Protein AF-A0A927GFY8-F1 (afdb_monomer_lite)

InterPro domains:
  IPR000866 Alkyl hydroperoxide reductase subunit C/ Thiol specific antioxidant [PF00578] (44-92)
  IPR013766 Thioredoxin domain [PS51352] (42-94)
  IPR036249 Thioredoxin-like superfamily [SSF52833] (40-93)
  IPR050553 Thioredoxin family ResA/DsbE subfamily [PTHR42852] (37-94)

Secondary structure (DSSP, 8-state):
------SS-HHHHHHHHHHHH-GGGTTTHHHHHHHHHHHHTTSTTSPPPP-EEE-TTS-EEEGGGGTTS--------TT-HHHHHHHHHHGGG-

Structure (mmCIF, N/CA/C/O backbone):
data_AF-A0A927GFY8-F1
#
_entry.id   AF-A0A927GFY8-F1
#
loop_
_atom_site.group_PDB
_atom_site.id
_atom_site.type_symbol
_atom_site.label_atom_id
_atom_site.label_alt_id
_atom_site.label_comp_id
_atom_site.label_asym_id
_atom_site.label_entity_id
_atom_site.label_seq_id
_atom_site.pdbx_PDB_ins_code
_atom_site.Cartn_x
_atom_site.Cartn_y
_atom_site.Cartn_z
_atom_site.occupancy
_atom_site.B_iso_or_equiv
_atom_site.auth_seq_id
_atom_site.auth_comp_id
_atom_site.auth_asym_id
_atom_site.auth_atom_id
_atom_site.pdbx_PDB_model_num
ATOM 1 N N . MET A 1 1 ? -12.087 -18.270 -19.504 1.00 31.11 1 MET A N 1
ATOM 2 C CA . MET A 1 1 ? -10.705 -18.306 -20.028 1.00 31.11 1 MET A CA 1
ATOM 3 C C . MET A 1 1 ? -9.924 -17.231 -19.300 1.00 31.11 1 MET A C 1
ATOM 5 O O . MET A 1 1 ? -10.247 -16.061 -19.443 1.00 31.11 1 MET A O 1
ATOM 9 N N . ALA A 1 2 ? -9.026 -17.640 -18.406 1.00 33.12 2 ALA A N 1
ATOM 10 C CA . ALA A 1 2 ? -8.294 -16.739 -17.528 1.00 33.12 2 ALA A CA 1
ATOM 11 C C . ALA A 1 2 ? -7.266 -15.942 -18.343 1.00 33.12 2 ALA A C 1
ATOM 13 O O . ALA A 1 2 ? -6.340 -16.521 -18.907 1.00 33.12 2 ALA A O 1
ATOM 14 N N . LEU A 1 3 ? -7.441 -14.622 -18.412 1.00 37.03 3 LEU A N 1
ATOM 15 C CA . LEU A 1 3 ? -6.392 -13.699 -18.832 1.00 37.03 3 LEU A CA 1
ATOM 16 C C . LEU A 1 3 ? -5.285 -13.777 -17.780 1.00 37.03 3 LEU A C 1
ATOM 18 O O . LEU A 1 3 ? -5.367 -13.137 -16.735 1.00 37.03 3 LEU A O 1
ATOM 22 N N . SER A 1 4 ? -4.267 -14.601 -18.025 1.00 42.94 4 SER A N 1
ATOM 23 C CA . SER A 1 4 ? -3.043 -14.564 -17.235 1.00 42.94 4 SER A CA 1
ATOM 24 C C . SER A 1 4 ? -2.314 -13.261 -17.559 1.00 42.94 4 SER A C 1
ATOM 26 O O . SER A 1 4 ? -1.486 -13.200 -18.469 1.00 42.94 4 SER A O 1
ATOM 28 N N . MET A 1 5 ? -2.658 -12.195 -16.843 1.00 44.47 5 MET A N 1
ATOM 29 C CA . MET A 1 5 ? -1.877 -10.966 -16.822 1.00 44.47 5 MET A CA 1
ATOM 30 C C . MET A 1 5 ? -0.625 -11.254 -15.995 1.00 44.47 5 MET A C 1
ATOM 32 O O . MET A 1 5 ? -0.629 -11.162 -14.775 1.00 44.47 5 MET A O 1
ATOM 36 N N . GLN A 1 6 ? 0.433 -11.715 -16.660 1.00 56.34 6 GLN A N 1
ATOM 37 C CA . GLN A 1 6 ? 1.693 -12.132 -16.025 1.00 56.34 6 GLN A CA 1
ATOM 38 C C . GLN A 1 6 ? 2.574 -10.937 -15.601 1.00 56.34 6 GLN A C 1
ATOM 40 O O . GLN A 1 6 ? 3.728 -11.116 -15.206 1.00 56.34 6 GLN A O 1
ATOM 45 N N . GLY A 1 7 ? 2.030 -9.720 -15.653 1.00 60.22 7 GLY A N 1
ATOM 46 C CA . GLY A 1 7 ? 2.707 -8.477 -15.317 1.00 60.22 7 GLY A CA 1
ATOM 47 C C . GLY A 1 7 ? 1.770 -7.465 -14.659 1.00 60.22 7 GLY A C 1
ATOM 48 O O . GLY A 1 7 ? 0.585 -7.727 -14.462 1.00 60.22 7 GLY A O 1
ATOM 49 N N . LEU A 1 8 ? 2.335 -6.329 -14.245 1.00 72.44 8 LEU A N 1
ATOM 50 C CA . LEU A 1 8 ? 1.672 -5.350 -13.374 1.00 72.44 8 LEU A CA 1
ATOM 51 C C . LEU A 1 8 ? 0.451 -4.718 -14.036 1.00 72.44 8 LEU A C 1
ATOM 53 O O . LEU A 1 8 ? -0.636 -4.707 -13.469 1.00 72.44 8 LEU A O 1
ATOM 57 N N . THR A 1 9 ? 0.656 -4.205 -15.246 1.00 76.00 9 THR A N 1
ATOM 58 C CA . THR A 1 9 ? -0.375 -3.736 -16.171 1.00 76.00 9 THR A CA 1
ATOM 59 C C . THR A 1 9 ? 0.204 -3.805 -17.590 1.00 76.00 9 THR A C 1
ATOM 61 O O . THR A 1 9 ? 1.427 -3.692 -17.744 1.00 76.00 9 THR A O 1
ATOM 64 N N . PRO A 1 10 ? -0.629 -3.885 -18.647 1.00 76.00 10 PRO A N 1
ATOM 65 C CA . PRO A 1 10 ? -0.142 -3.863 -20.029 1.00 76.00 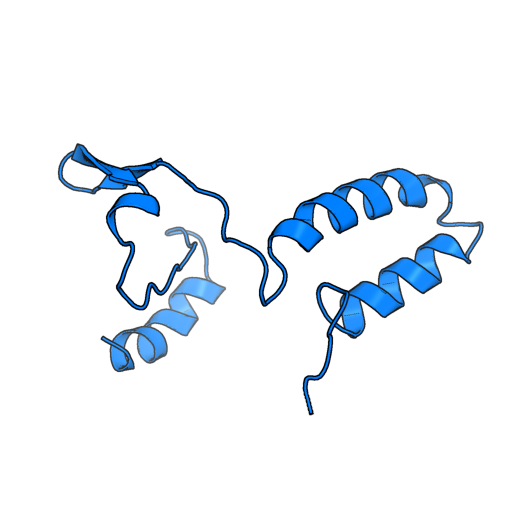10 PRO A CA 1
ATOM 66 C C . PRO A 1 10 ? 0.746 -2.649 -20.344 1.00 76.00 10 PRO A C 1
ATOM 68 O O . PRO A 1 10 ? 1.722 -2.761 -21.088 1.00 76.00 10 PRO A O 1
ATOM 71 N N . GLY A 1 11 ? 0.442 -1.491 -19.744 1.00 78.25 11 GLY A N 1
ATOM 72 C CA . GLY A 1 11 ? 1.234 -0.270 -19.895 1.00 78.25 11 GLY A CA 1
ATOM 73 C C . GLY A 1 11 ? 2.606 -0.375 -19.228 1.00 78.25 11 GLY A C 1
ATOM 74 O O . GLY A 1 11 ? 3.623 -0.116 -19.868 1.00 78.25 11 GLY A O 1
ATOM 75 N N . THR A 1 12 ? 2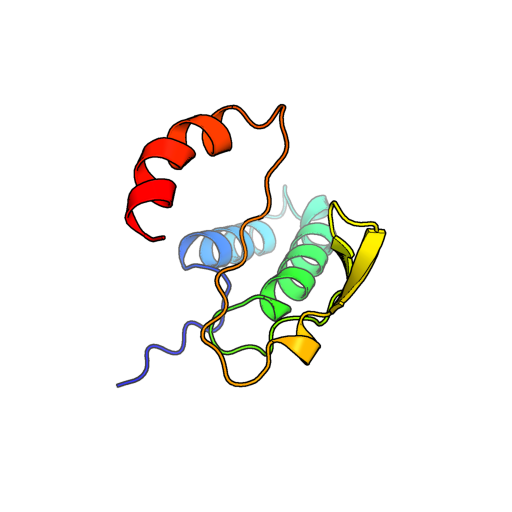.658 -0.811 -17.966 1.00 78.62 12 THR A N 1
ATOM 76 C CA . THR A 1 12 ? 3.920 -0.968 -17.220 1.00 78.62 12 THR A CA 1
ATOM 77 C C . THR A 1 12 ? 4.834 -2.013 -17.860 1.00 78.62 12 THR A C 1
ATOM 79 O O . THR A 1 12 ? 6.049 -1.818 -17.931 1.00 78.62 12 THR A O 1
ATOM 82 N N . ASP A 1 13 ? 4.257 -3.101 -18.368 1.00 80.88 13 ASP A N 1
ATOM 83 C CA . ASP A 1 13 ? 5.008 -4.161 -19.038 1.00 80.88 13 ASP A CA 1
ATOM 84 C C . ASP A 1 13 ? 5.627 -3.664 -20.348 1.00 80.88 13 ASP A C 1
ATOM 86 O O . ASP A 1 13 ? 6.804 -3.917 -20.610 1.00 80.88 13 ASP A O 1
ATOM 90 N N . SER A 1 14 ? 4.864 -2.895 -21.131 1.00 79.94 14 SER A N 1
ATOM 91 C CA . SER A 1 14 ? 5.338 -2.285 -22.379 1.00 79.94 14 SER A CA 1
ATOM 92 C C . SER A 1 14 ? 6.484 -1.303 -22.123 1.00 79.94 14 SER A C 1
ATOM 94 O O . SER A 1 14 ? 7.513 -1.372 -22.792 1.00 79.94 14 SER A O 1
ATOM 96 N N . VAL A 1 15 ? 6.357 -0.455 -21.097 1.00 80.44 15 VAL A N 1
ATOM 97 C CA . VAL A 1 15 ? 7.405 0.499 -20.693 1.00 80.44 15 VAL A CA 1
ATOM 98 C C . VAL A 1 15 ? 8.691 -0.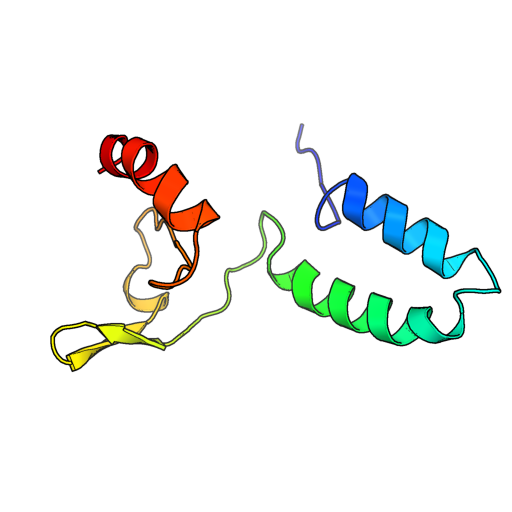224 -20.277 1.00 80.44 15 VAL A C 1
ATOM 100 O O . VAL A 1 15 ? 9.772 0.145 -20.733 1.00 80.44 15 VAL A O 1
ATOM 103 N N . ARG A 1 16 ? 8.599 -1.300 -19.480 1.00 78.88 16 ARG A N 1
ATOM 104 C CA . ARG A 1 16 ? 9.769 -2.119 -19.109 1.00 78.88 16 ARG A CA 1
ATOM 105 C C . ARG A 1 16 ? 10.456 -2.722 -20.336 1.00 78.88 16 ARG A C 1
ATOM 107 O O . ARG A 1 16 ? 11.682 -2.741 -20.405 1.00 78.88 16 ARG A O 1
ATOM 114 N N . ILE A 1 17 ? 9.678 -3.237 -21.289 1.00 78.94 17 ILE A N 1
ATOM 115 C CA . ILE A 1 17 ? 10.213 -3.843 -22.515 1.00 78.94 17 ILE A CA 1
ATOM 116 C C . ILE A 1 17 ? 10.957 -2.801 -23.358 1.00 78.94 17 ILE A C 1
ATOM 118 O O . ILE A 1 17 ? 12.038 -3.111 -23.854 1.00 78.94 17 ILE A O 1
ATOM 122 N N . THR A 1 18 ? 10.419 -1.588 -23.503 1.00 79.56 18 THR A N 1
ATOM 123 C CA . THR A 1 18 ? 11.075 -0.499 -24.245 1.00 79.56 18 THR A CA 1
ATOM 124 C C . THR A 1 18 ? 12.377 -0.065 -23.574 1.00 79.56 18 THR A C 1
ATOM 126 O O . THR A 1 18 ? 13.413 -0.018 -24.232 1.00 79.56 18 THR A O 1
ATOM 129 N N . LEU A 1 19 ? 12.362 0.143 -22.253 1.00 77.19 19 LEU A N 1
ATOM 130 C CA . LEU A 1 19 ? 13.541 0.586 -21.494 1.00 77.19 19 LEU A CA 1
ATOM 131 C C . LEU A 1 19 ? 14.693 -0.428 -21.529 1.00 77.19 19 LEU A C 1
ATOM 133 O O . LEU A 1 19 ? 15.853 -0.040 -21.490 1.00 77.19 19 LEU A O 1
ATOM 137 N N . ASN A 1 20 ? 14.389 -1.723 -21.648 1.00 72.94 20 ASN A N 1
ATOM 138 C CA . ASN A 1 20 ? 15.408 -2.764 -21.794 1.00 72.94 20 ASN A CA 1
ATOM 139 C C . ASN A 1 20 ? 15.987 -2.868 -23.218 1.00 72.94 20 ASN A C 1
ATOM 141 O O . ASN A 1 20 ? 17.006 -3.531 -23.403 1.00 72.94 20 ASN A O 1
ATOM 145 N N . LYS A 1 21 ? 15.332 -2.282 -24.229 1.00 76.75 21 LYS A N 1
ATOM 146 C CA . LYS A 1 21 ? 15.753 -2.343 -25.639 1.00 76.75 21 LYS A CA 1
ATOM 147 C C . LYS A 1 21 ? 16.529 -1.108 -26.088 1.00 76.75 21 LYS A C 1
ATOM 149 O O . LYS A 1 21 ? 17.333 -1.218 -27.011 1.00 76.75 21 LYS A O 1
ATOM 154 N N . GLU A 1 22 ? 16.288 0.046 -25.474 1.00 78.38 22 GLU A N 1
ATOM 155 C CA . GLU A 1 22 ? 16.957 1.292 -25.842 1.00 78.38 22 GLU A CA 1
ATOM 156 C C . GLU A 1 22 ? 18.289 1.466 -25.089 1.00 78.38 22 GLU A C 1
ATOM 158 O O . GLU A 1 22 ? 18.301 1.514 -23.857 1.00 78.38 22 GLU A O 1
ATOM 163 N N . PRO A 1 23 ? 19.426 1.590 -25.802 1.00 70.06 23 PRO A N 1
ATOM 164 C CA . PRO A 1 23 ? 20.749 1.667 -25.179 1.00 70.06 23 PRO A CA 1
ATOM 165 C C . PRO A 1 23 ? 20.960 2.939 -24.341 1.00 70.06 23 PRO A C 1
ATOM 167 O O . PRO A 1 23 ? 21.737 2.907 -23.389 1.00 70.06 23 PRO A O 1
ATOM 170 N N . ASP A 1 24 ? 20.242 4.025 -24.644 1.00 72.25 24 ASP A N 1
ATOM 171 C CA . ASP A 1 24 ? 20.330 5.310 -23.930 1.00 72.25 24 ASP A CA 1
ATOM 172 C C . ASP A 1 24 ? 19.767 5.231 -22.494 1.00 72.25 24 ASP A C 1
ATOM 174 O O . ASP A 1 24 ? 20.246 5.885 -21.570 1.00 72.25 24 ASP A O 1
ATOM 178 N N . TYR A 1 25 ? 18.814 4.322 -22.256 1.00 70.06 25 TYR A N 1
ATOM 179 C CA . TYR A 1 25 ? 18.222 4.082 -20.935 1.00 70.06 25 TYR A CA 1
ATOM 180 C C . TYR A 1 25 ? 18.837 2.884 -20.195 1.00 70.06 25 TYR A C 1
ATOM 182 O O . TYR A 1 25 ? 18.384 2.524 -19.102 1.00 70.06 25 TYR A O 1
ATOM 190 N N . GLY A 1 26 ? 19.918 2.305 -20.734 1.00 75.00 26 GLY A N 1
ATOM 191 C CA . GLY A 1 26 ? 20.607 1.144 -20.163 1.00 75.00 26 GLY A CA 1
ATOM 192 C C . GLY A 1 26 ? 21.115 1.358 -18.731 1.00 75.00 26 GLY A C 1
ATOM 193 O O . GLY A 1 26 ? 21.146 0.411 -17.946 1.00 75.00 26 GLY A O 1
ATOM 194 N N . LEU A 1 27 ? 21.424 2.605 -18.347 1.00 82.31 27 LEU A N 1
ATOM 195 C CA . LEU A 1 27 ? 21.803 2.968 -16.973 1.00 82.31 27 LEU A CA 1
ATOM 196 C C . LEU A 1 27 ? 20.681 2.690 -15.957 1.00 82.31 27 LEU A C 1
ATOM 198 O O . LEU A 1 27 ? 20.947 2.314 -14.815 1.00 82.31 27 LEU A O 1
ATOM 202 N N . TYR A 1 28 ? 19.420 2.867 -16.358 1.00 82.06 28 TYR A N 1
ATOM 203 C CA . TYR A 1 28 ? 18.264 2.719 -15.473 1.00 82.06 28 TYR A CA 1
ATOM 204 C C . TYR A 1 28 ? 17.676 1.308 -15.486 1.00 82.06 28 TYR A C 1
ATOM 206 O O . TYR A 1 28 ? 16.965 0.947 -14.543 1.00 82.06 28 TYR A O 1
ATOM 214 N N . ALA A 1 29 ? 17.986 0.503 -16.507 1.00 81.88 29 ALA A N 1
ATOM 215 C CA . ALA A 1 29 ? 17.492 -0.862 -16.674 1.00 81.88 29 ALA A CA 1
ATOM 216 C C . ALA A 1 29 ? 17.583 -1.735 -15.401 1.00 81.88 29 ALA A C 1
ATOM 218 O O . ALA A 1 29 ? 16.557 -2.305 -15.016 1.00 81.88 29 ALA A O 1
ATOM 219 N N . PRO A 1 30 ? 18.720 -1.816 -14.670 1.00 84.88 30 PRO A N 1
ATOM 220 C CA . PRO A 1 30 ? 18.786 -2.635 -13.455 1.00 84.88 30 PRO A CA 1
ATOM 221 C C . PRO A 1 30 ? 17.850 -2.129 -12.348 1.00 84.88 30 PRO A C 1
ATOM 223 O O . PRO A 1 30 ? 17.165 -2.923 -11.703 1.00 84.88 30 PRO A O 1
ATOM 226 N N . THR A 1 31 ? 17.757 -0.810 -12.161 1.00 87.19 31 THR A N 1
ATOM 227 C CA . THR A 1 31 ? 16.879 -0.189 -11.157 1.00 87.19 31 THR A CA 1
ATOM 228 C C . THR A 1 31 ? 15.403 -0.405 -11.491 1.00 87.19 31 THR A C 1
ATOM 230 O O . THR A 1 31 ? 14.597 -0.711 -10.610 1.00 87.19 31 THR A O 1
ATOM 233 N N . ILE A 1 32 ? 15.036 -0.270 -12.767 1.00 85.75 32 ILE A N 1
ATOM 234 C CA . ILE A 1 32 ? 13.673 -0.513 -13.252 1.00 85.75 32 ILE A CA 1
ATOM 235 C C . ILE A 1 32 ? 13.308 -1.981 -13.057 1.00 85.75 32 ILE A C 1
ATOM 237 O O . ILE A 1 32 ? 12.248 -2.275 -12.509 1.00 85.75 32 ILE A O 1
ATOM 241 N N . GLN A 1 33 ? 14.195 -2.899 -13.443 1.00 83.62 33 GLN A N 1
ATOM 242 C CA . GLN A 1 33 ? 13.962 -4.330 -13.291 1.00 83.62 33 GLN A CA 1
ATOM 243 C C . GLN A 1 33 ? 13.809 -4.716 -11.815 1.00 83.62 33 GLN A C 1
ATOM 245 O O . GLN A 1 33 ? 12.898 -5.467 -11.474 1.00 83.62 33 GLN A O 1
ATOM 250 N N . GLN A 1 34 ? 14.630 -4.155 -10.924 1.00 88.00 34 GLN A N 1
ATOM 251 C CA . GLN A 1 34 ? 14.514 -4.382 -9.484 1.00 88.00 34 GLN A CA 1
ATOM 252 C C . GLN A 1 34 ? 13.152 -3.925 -8.940 1.00 88.00 34 GLN A C 1
ATOM 254 O O . GLN A 1 34 ? 12.486 -4.675 -8.221 1.00 88.00 34 GLN A O 1
ATOM 259 N N . LYS A 1 35 ? 12.715 -2.707 -9.288 1.00 88.00 35 LYS A N 1
ATOM 260 C CA . LYS A 1 35 ? 11.410 -2.179 -8.859 1.00 88.00 35 LYS A CA 1
ATOM 261 C C . LYS A 1 35 ? 10.253 -2.986 -9.441 1.00 88.00 35 LYS A C 1
ATOM 263 O O . LYS A 1 35 ? 9.313 -3.294 -8.713 1.00 88.00 35 LYS A O 1
ATOM 268 N N . TYR A 1 36 ? 10.347 -3.370 -10.712 1.00 85.69 36 TYR A N 1
ATOM 269 C CA . TYR A 1 36 ? 9.342 -4.183 -11.384 1.00 85.69 36 TYR A CA 1
ATOM 270 C C . TYR A 1 36 ? 9.153 -5.530 -10.687 1.00 85.69 36 TYR A C 1
ATOM 272 O O . TYR A 1 36 ? 8.033 -5.869 -10.320 1.00 85.69 36 TYR A O 1
ATOM 280 N N . THR A 1 37 ? 10.242 -6.258 -10.422 1.00 85.69 37 THR A N 1
ATOM 281 C CA . THR A 1 37 ? 10.184 -7.539 -9.703 1.00 85.69 37 THR A CA 1
ATOM 282 C C . THR A 1 37 ? 9.573 -7.367 -8.313 1.00 85.69 37 THR A C 1
ATOM 284 O O . THR A 1 37 ? 8.756 -8.180 -7.890 1.00 85.69 37 THR A O 1
ATOM 287 N N . LYS A 1 38 ? 9.913 -6.280 -7.606 1.00 87.94 38 LYS A N 1
ATOM 288 C CA . LYS A 1 38 ? 9.330 -5.988 -6.290 1.00 87.94 38 LYS A CA 1
ATOM 289 C C . LYS A 1 38 ? 7.818 -5.771 -6.369 1.00 87.94 38 LYS A C 1
ATOM 291 O O . LYS A 1 38 ? 7.085 -6.275 -5.525 1.00 87.94 38 LYS A O 1
ATOM 296 N N . TRP A 1 39 ? 7.349 -5.012 -7.354 1.00 88.50 39 TRP A N 1
ATOM 297 C CA . TRP A 1 39 ? 5.925 -4.734 -7.519 1.00 88.50 39 TRP A CA 1
ATOM 298 C C . TRP A 1 39 ? 5.157 -5.933 -8.067 1.00 88.50 39 TRP A C 1
ATOM 300 O O . TRP A 1 39 ? 3.986 -6.078 -7.741 1.00 88.50 39 TRP A O 1
ATOM 310 N N . GLN A 1 40 ? 5.790 -6.823 -8.835 1.00 86.75 40 GLN A N 1
ATOM 311 C CA . GLN A 1 40 ? 5.150 -8.035 -9.352 1.00 86.75 40 GLN A CA 1
ATOM 312 C C . GLN A 1 40 ? 4.559 -8.910 -8.231 1.00 86.75 40 GLN A C 1
ATOM 314 O O . GLN A 1 40 ? 3.540 -9.560 -8.441 1.00 86.75 40 GLN A O 1
ATOM 319 N N . ALA A 1 41 ? 5.128 -8.866 -7.022 1.00 86.06 41 ALA A N 1
ATOM 320 C CA . ALA A 1 41 ? 4.570 -9.530 -5.840 1.00 86.06 41 ALA A CA 1
ATOM 321 C C . ALA A 1 41 ? 3.199 -8.975 -5.391 1.00 86.06 41 ALA A C 1
ATOM 323 O O . ALA A 1 41 ? 2.496 -9.630 -4.631 1.00 86.06 41 ALA A O 1
ATOM 324 N N . LEU A 1 42 ? 2.815 -7.782 -5.853 1.00 88.50 42 LEU A N 1
ATOM 325 C CA . LEU A 1 42 ? 1.518 -7.138 -5.612 1.00 88.50 42 LEU A CA 1
ATOM 326 C C . LEU A 1 42 ? 0.542 -7.318 -6.789 1.00 88.50 42 LEU A C 1
ATOM 328 O O . LEU A 1 42 ? -0.533 -6.721 -6.788 1.00 88.50 42 LEU A O 1
ATOM 332 N N . ALA A 1 43 ? 0.914 -8.090 -7.815 1.00 88.44 43 ALA A N 1
ATOM 333 C CA . ALA A 1 43 ? 0.072 -8.300 -8.986 1.00 88.44 43 ALA A CA 1
ATOM 334 C C . ALA A 1 43 ? -1.206 -9.101 -8.648 1.00 88.44 43 ALA A C 1
ATOM 336 O O . ALA A 1 43 ? -1.222 -9.875 -7.684 1.00 88.44 43 ALA A O 1
ATOM 337 N N . PRO A 1 44 ? -2.276 -8.978 -9.457 1.00 88.56 44 PRO A N 1
ATOM 338 C CA . PRO A 1 44 ? -3.505 -9.738 -9.251 1.00 88.56 44 PRO A CA 1
ATOM 339 C C . PRO A 1 44 ? -3.260 -11.250 -9.159 1.00 88.56 44 PRO A C 1
ATOM 341 O O . PRO A 1 44 ? -2.534 -11.832 -9.964 1.00 88.56 44 PRO A O 1
ATOM 344 N N . GLY A 1 45 ? -3.884 -11.896 -8.172 1.00 89.44 45 GLY A N 1
ATOM 345 C CA . GLY A 1 45 ? -3.737 -13.333 -7.917 1.00 89.44 45 GLY A CA 1
ATOM 346 C C . GLY A 1 45 ? -2.508 -13.719 -7.087 1.00 89.44 45 GLY A C 1
ATOM 347 O O . GLY A 1 45 ? -2.415 -14.874 -6.674 1.00 89.44 45 GLY A O 1
ATOM 348 N N . GLN A 1 46 ? -1.600 -12.783 -6.795 1.00 90.00 46 GLN A N 1
ATOM 349 C CA . GLN A 1 46 ? -0.541 -13.003 -5.812 1.00 90.00 46 GLN A CA 1
ATOM 350 C C . GLN A 1 46 ? -1.082 -12.866 -4.388 1.00 90.00 46 GLN A C 1
ATOM 352 O O . GLN A 1 46 ? -2.064 -12.167 -4.129 1.00 90.00 46 GLN A O 1
ATOM 357 N N . VAL A 1 47 ? -0.428 -13.543 -3.444 1.00 91.19 47 VAL A N 1
ATOM 358 C CA . VAL A 1 47 ? -0.748 -13.396 -2.022 1.00 91.19 47 VAL A CA 1
ATOM 359 C C . VAL A 1 47 ? -0.331 -11.998 -1.574 1.00 91.19 47 VAL A C 1
ATOM 361 O O . VAL A 1 47 ? 0.842 -11.641 -1.670 1.00 91.19 47 VAL A O 1
ATOM 364 N N . ALA A 1 48 ? -1.287 -11.220 -1.062 1.00 91.31 48 ALA A N 1
ATOM 365 C CA . ALA A 1 48 ? -1.007 -9.900 -0.516 1.00 91.31 48 ALA A CA 1
ATOM 366 C C . ALA A 1 48 ? 0.023 -9.997 0.632 1.00 91.31 48 ALA A C 1
ATOM 368 O O . ALA A 1 48 ? -0.148 -10.834 1.528 1.00 91.31 48 ALA A O 1
ATOM 369 N N . PRO A 1 49 ? 1.081 -9.164 0.643 1.00 91.50 49 PRO A N 1
ATOM 370 C CA . PRO A 1 49 ? 2.060 -9.166 1.721 1.00 91.50 49 PRO A CA 1
ATOM 371 C C . PRO A 1 49 ? 1.405 -8.853 3.062 1.00 91.50 49 PRO A C 1
ATOM 373 O O . PRO A 1 49 ? 0.619 -7.911 3.172 1.00 91.50 49 PRO A O 1
ATOM 376 N N . ASN A 1 50 ? 1.753 -9.621 4.094 1.00 94.25 50 ASN A N 1
ATOM 377 C CA . ASN A 1 50 ? 1.289 -9.305 5.436 1.00 94.25 50 ASN A CA 1
ATOM 378 C C . ASN A 1 50 ? 1.951 -8.009 5.920 1.00 94.25 50 ASN A C 1
ATOM 380 O O . ASN A 1 50 ? 3.136 -7.772 5.676 1.00 94.25 50 ASN A O 1
ATOM 384 N N . PHE A 1 51 ? 1.189 -7.196 6.637 1.00 93.19 51 PHE A N 1
ATOM 385 C CA . PHE A 1 51 ? 1.680 -6.010 7.320 1.00 93.19 51 PHE A CA 1
ATOM 386 C C . PHE A 1 51 ? 0.957 -5.874 8.651 1.00 93.19 51 PHE A C 1
ATOM 388 O O . PHE A 1 51 ? -0.176 -6.337 8.794 1.00 93.19 51 PHE A O 1
ATOM 395 N N . THR A 1 52 ? 1.622 -5.221 9.597 1.00 96.56 52 THR A N 1
ATOM 396 C CA . THR A 1 52 ? 1.065 -4.885 10.904 1.00 96.56 52 THR A CA 1
ATOM 397 C C . THR A 1 52 ? 1.060 -3.372 11.042 1.00 96.56 52 THR A C 1
ATOM 399 O O . THR A 1 52 ? 2.043 -2.708 10.714 1.00 96.56 52 THR A O 1
ATOM 402 N N . GLY A 1 53 ? -0.061 -2.833 11.499 1.00 93.56 53 GLY A N 1
ATOM 403 C CA . GLY A 1 53 ? -0.259 -1.418 11.756 1.00 93.56 53 GLY A CA 1
ATOM 404 C C . GLY A 1 53 ? -0.827 -1.187 13.148 1.00 93.56 53 GLY A C 1
ATOM 405 O O . GLY A 1 53 ? -1.199 -2.122 13.857 1.00 93.56 53 GLY A O 1
ATOM 406 N N . VAL A 1 54 ? -0.896 0.084 13.525 1.00 96.31 54 VAL A N 1
ATOM 407 C CA . VAL A 1 54 ? -1.522 0.519 14.771 1.00 96.31 54 VAL A CA 1
ATOM 408 C C . VAL A 1 54 ? -2.795 1.270 14.414 1.00 96.31 54 VAL A C 1
ATOM 410 O O . VAL A 1 54 ? -2.781 2.189 13.596 1.00 96.31 54 VAL A O 1
ATOM 413 N N . THR A 1 55 ? -3.904 0.835 14.997 1.00 93.56 55 THR A N 1
ATOM 414 C CA . THR A 1 55 ? -5.209 1.491 14.869 1.00 93.56 55 THR A CA 1
ATOM 415 C C . THR A 1 55 ? -5.215 2.845 15.590 1.00 93.56 55 THR A C 1
ATOM 417 O O . THR A 1 55 ? -4.382 3.071 16.471 1.00 93.56 55 THR A O 1
ATOM 420 N N . PRO A 1 56 ? -6.171 3.743 15.289 1.00 93.88 56 PRO A N 1
ATOM 421 C CA . PRO A 1 56 ? -6.331 4.995 16.034 1.00 93.88 56 PRO A CA 1
ATOM 422 C C . PRO A 1 56 ? -6.487 4.807 17.552 1.00 93.88 56 PRO A C 1
ATOM 424 O O . PRO A 1 56 ? -6.058 5.665 18.318 1.00 93.88 56 PRO A O 1
ATOM 427 N N . ASP A 1 57 ? -7.024 3.663 17.984 1.00 95.69 57 ASP A N 1
ATOM 428 C CA . ASP A 1 57 ? -7.219 3.317 19.397 1.00 95.69 57 ASP A CA 1
ATOM 429 C C . ASP A 1 57 ? -5.962 2.710 20.055 1.00 95.69 57 ASP A C 1
ATOM 431 O O . ASP A 1 57 ? -6.001 2.268 21.203 1.00 95.69 57 ASP A O 1
ATOM 435 N N . GLY A 1 58 ? -4.837 2.643 19.334 1.00 96.25 58 GLY A N 1
ATOM 436 C CA . GLY A 1 58 ? -3.560 2.121 19.831 1.00 96.25 58 GLY A CA 1
ATOM 437 C C . GLY A 1 58 ? -3.418 0.596 19.774 1.00 96.25 58 GLY A C 1
ATOM 438 O O . GLY A 1 58 ? -2.385 0.060 20.173 1.00 96.25 58 GLY A O 1
ATOM 439 N N . GLN A 1 59 ? -4.420 -0.122 19.265 1.00 96.00 59 GLN A N 1
ATOM 440 C CA . GLN A 1 59 ? -4.357 -1.578 19.111 1.00 96.00 59 GLN A CA 1
ATOM 441 C C . GLN A 1 59 ? -3.533 -1.970 17.883 1.00 96.00 59 GLN A C 1
ATOM 443 O O . GLN A 1 59 ? -3.610 -1.311 16.844 1.00 96.00 59 GLN A O 1
ATOM 448 N N . SER A 1 60 ? -2.790 -3.071 17.991 1.00 96.56 60 SER A N 1
ATOM 449 C CA . SER A 1 60 ? -2.080 -3.679 16.863 1.00 96.56 60 SER A CA 1
ATOM 450 C C . SER A 1 60 ? -3.050 -4.477 15.992 1.00 96.56 60 SER A C 1
ATOM 452 O O . SER A 1 60 ? -3.857 -5.241 16.519 1.00 96.56 60 SER A O 1
ATOM 454 N N . VAL A 1 61 ? -2.958 -4.319 14.673 1.00 95.12 61 VAL A N 1
ATOM 455 C CA . VAL A 1 61 ? -3.754 -5.069 13.693 1.00 95.12 61 VAL A CA 1
ATOM 456 C C . VAL A 1 61 ? -2.866 -5.532 12.548 1.00 95.12 61 VAL A C 1
ATOM 458 O O . VAL A 1 61 ? -2.064 -4.756 12.029 1.00 95.12 61 VAL A O 1
ATOM 461 N N . SER A 1 62 ? -3.008 -6.789 12.136 1.00 96.62 62 SER A N 1
ATOM 462 C CA . SER A 1 62 ? -2.313 -7.349 10.977 1.00 96.62 62 SER A CA 1
ATOM 463 C C . SER A 1 62 ? -3.287 -7.744 9.873 1.00 96.62 62 SER A C 1
ATOM 465 O O . SER A 1 62 ? -4.423 -8.137 10.138 1.00 96.62 62 SER A O 1
ATOM 467 N N . LEU A 1 63 ? -2.840 -7.709 8.614 1.00 94.94 63 LEU A N 1
ATOM 468 C CA . LEU A 1 63 ? -3.663 -8.152 7.479 1.00 94.94 63 LEU A CA 1
ATOM 469 C C . LEU A 1 63 ? -4.123 -9.613 7.644 1.00 94.94 63 LEU A C 1
ATOM 471 O O . LEU A 1 63 ? -5.253 -9.958 7.296 1.00 94.94 63 LEU A O 1
ATOM 475 N N . SER A 1 64 ? -3.273 -10.464 8.225 1.00 95.50 64 SER A N 1
ATOM 476 C CA . SER A 1 64 ? -3.597 -11.855 8.559 1.00 95.50 64 SER A CA 1
ATOM 477 C C . SER A 1 64 ? -4.801 -12.015 9.490 1.00 95.50 64 SER A C 1
ATOM 479 O O . SER A 1 64 ? -5.498 -13.026 9.395 1.00 95.50 64 SER A O 1
ATOM 481 N N . ASP A 1 65 ? -5.074 -11.030 10.348 1.00 95.25 65 ASP A N 1
ATOM 482 C CA . ASP A 1 65 ? -6.163 -11.081 11.332 1.00 95.25 65 ASP A CA 1
ATOM 483 C C . ASP A 1 65 ? -7.536 -10.920 10.656 1.00 95.25 65 ASP A C 1
ATOM 485 O O . ASP A 1 65 ? -8.566 -11.310 11.204 1.00 95.25 65 ASP A O 1
ATOM 489 N N . LEU A 1 66 ? -7.557 -10.389 9.427 1.00 93.75 66 LEU A N 1
ATOM 490 C CA . LEU A 1 66 ? -8.758 -10.160 8.620 1.00 93.75 66 LEU A CA 1
ATOM 491 C C . LEU A 1 66 ? -9.071 -11.318 7.655 1.00 93.75 66 LEU A C 1
ATOM 493 O O . LEU A 1 66 ? -9.966 -11.208 6.811 1.00 93.75 66 LEU A O 1
ATOM 497 N N . LYS A 1 67 ? -8.342 -12.438 7.754 1.00 93.62 67 LYS A N 1
ATOM 498 C CA . LYS A 1 67 ? -8.502 -13.594 6.863 1.00 93.62 67 LYS A CA 1
ATOM 499 C C . LYS A 1 67 ? -9.935 -14.138 6.897 1.00 93.62 67 LYS A C 1
ATOM 501 O O . LYS A 1 67 ? -10.545 -14.282 7.951 1.00 93.62 67 LYS A O 1
ATOM 506 N N . GLY A 1 68 ? -10.456 -14.488 5.720 1.00 94.38 68 GLY A N 1
ATOM 507 C CA . GLY A 1 68 ? -11.824 -14.993 5.548 1.00 94.38 68 GLY A CA 1
ATOM 508 C C . GLY A 1 68 ? -12.858 -13.906 5.243 1.00 94.38 68 GLY A C 1
ATOM 509 O O . GLY A 1 68 ? -14.009 -14.235 4.972 1.00 94.38 68 GLY A O 1
ATOM 510 N N . LYS A 1 69 ? -12.454 -12.631 5.230 1.00 92.44 69 LYS A N 1
ATOM 511 C CA . LYS A 1 69 ? -13.276 -11.505 4.773 1.00 92.44 69 LYS A CA 1
ATOM 512 C C . LYS A 1 69 ? -12.766 -10.978 3.433 1.00 92.44 69 LYS A C 1
ATOM 514 O O . LYS A 1 69 ? -11.593 -11.138 3.099 1.00 92.44 69 LYS A O 1
ATOM 519 N N . ILE A 1 70 ? -13.649 -10.318 2.686 1.00 91.81 70 ILE A N 1
ATOM 520 C CA . ILE A 1 70 ? -13.226 -9.432 1.599 1.00 91.81 70 ILE A CA 1
ATOM 521 C C . ILE A 1 70 ? -12.643 -8.186 2.264 1.00 91.81 70 ILE A C 1
ATOM 523 O O . ILE A 1 70 ? -13.327 -7.526 3.044 1.00 91.81 70 ILE A O 1
ATOM 527 N N . VAL A 1 71 ? -11.372 -7.901 1.991 1.00 92.19 71 VAL A N 1
ATOM 528 C CA . VAL A 1 71 ? -10.645 -6.776 2.586 1.00 92.19 71 VAL A CA 1
ATOM 529 C C . VAL A 1 71 ? -10.326 -5.770 1.491 1.00 92.19 71 VAL A C 1
ATOM 531 O O . VAL A 1 71 ? -9.648 -6.102 0.521 1.00 92.19 71 VAL A O 1
ATOM 534 N N . TYR A 1 72 ? -10.811 -4.543 1.664 1.00 90.12 72 TYR A N 1
ATOM 535 C CA . TYR A 1 72 ? -10.430 -3.394 0.852 1.00 90.12 72 TYR A CA 1
ATOM 536 C C . TYR A 1 72 ? -9.340 -2.611 1.590 1.00 90.12 72 TYR A C 1
ATOM 538 O O . TYR A 1 72 ? -9.525 -2.244 2.750 1.00 90.12 72 TYR A O 1
ATOM 546 N N . VAL A 1 73 ? -8.195 -2.400 0.939 1.00 90.38 73 VAL A N 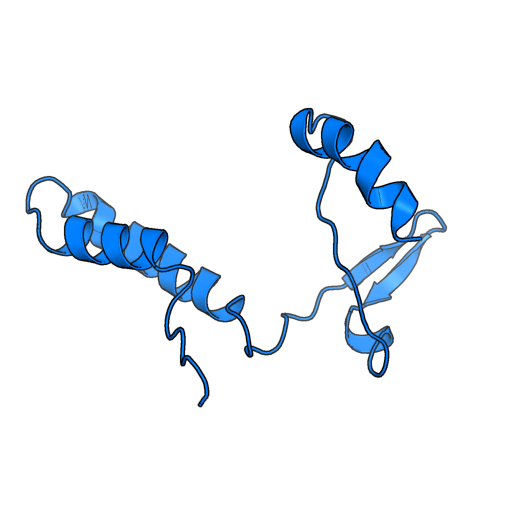1
ATOM 547 C CA . VAL A 1 73 ? -7.053 -1.673 1.508 1.00 90.38 73 VAL A CA 1
ATOM 548 C C . VAL A 1 73 ? -6.889 -0.364 0.749 1.00 90.38 73 VAL A C 1
ATOM 550 O O . VAL A 1 73 ? -6.682 -0.381 -0.461 1.00 90.38 73 VAL A O 1
ATOM 553 N N . ASP A 1 74 ? -6.944 0.746 1.478 1.00 89.94 74 ASP A N 1
ATOM 554 C CA . ASP A 1 74 ? -6.762 2.099 0.957 1.00 89.94 74 ASP A CA 1
ATOM 555 C C . ASP A 1 74 ? -5.559 2.760 1.650 1.00 89.94 74 ASP A C 1
ATOM 557 O O . ASP A 1 74 ? -5.483 2.799 2.881 1.00 89.94 74 ASP A O 1
ATOM 561 N N . VAL A 1 75 ? -4.592 3.236 0.861 1.00 90.94 75 VAL A N 1
ATOM 562 C CA . VAL A 1 75 ? -3.345 3.843 1.343 1.00 90.94 75 VAL A CA 1
ATOM 563 C C . VAL A 1 75 ? -3.345 5.319 0.966 1.00 90.94 75 VAL A C 1
ATOM 565 O O . VAL A 1 75 ? -3.070 5.679 -0.176 1.00 90.94 75 VAL A O 1
ATOM 568 N N . TRP A 1 76 ? -3.595 6.182 1.947 1.00 93.25 76 TRP A N 1
ATOM 569 C CA . TRP A 1 76 ? -3.688 7.627 1.753 1.00 93.25 76 TRP A CA 1
ATOM 570 C C . TRP A 1 76 ? -3.038 8.399 2.909 1.00 93.25 76 TRP A C 1
ATOM 572 O O . TRP A 1 76 ? -2.626 7.833 3.922 1.00 93.25 76 TRP A O 1
ATOM 582 N N . ALA A 1 77 ? -2.951 9.720 2.759 1.00 92.38 77 ALA A N 1
ATOM 583 C CA . ALA A 1 77 ? -2.497 10.630 3.806 1.00 92.38 77 ALA A CA 1
ATOM 584 C C . ALA A 1 77 ? -3.239 11.971 3.735 1.00 92.38 77 ALA A C 1
ATOM 586 O O . ALA A 1 77 ? -3.748 12.348 2.681 1.00 92.38 77 ALA A O 1
ATOM 587 N N . THR A 1 78 ? -3.269 12.735 4.831 1.00 91.56 78 THR A N 1
ATOM 588 C CA . THR A 1 78 ? -4.013 14.012 4.932 1.00 91.56 78 THR A CA 1
ATOM 589 C C . THR A 1 78 ? -3.619 15.054 3.886 1.00 91.56 78 THR A C 1
ATOM 591 O O . THR A 1 78 ? -4.430 15.894 3.501 1.00 91.56 78 THR A O 1
ATOM 594 N N . TRP A 1 79 ? -2.391 14.972 3.387 1.00 94.19 79 TRP A N 1
ATOM 595 C CA . TRP A 1 79 ? -1.843 15.824 2.337 1.00 94.19 79 TRP A CA 1
ATOM 596 C C . TRP A 1 79 ? -2.038 15.261 0.917 1.00 94.19 79 TRP A C 1
ATOM 598 O O . TRP A 1 79 ? -1.683 15.928 -0.052 1.00 94.19 79 TRP A O 1
ATOM 608 N N . CYS A 1 80 ? -2.611 14.064 0.757 1.00 94.69 80 CYS A N 1
ATOM 609 C CA . CYS A 1 80 ? -2.910 13.486 -0.550 1.00 94.69 80 CYS A CA 1
ATOM 610 C C . CYS A 1 80 ? -4.170 14.134 -1.142 1.00 94.69 80 CYS A C 1
ATOM 612 O O . CYS A 1 80 ? -5.293 13.696 -0.894 1.00 94.69 80 CYS A O 1
ATOM 614 N N . MET A 1 81 ? -3.979 15.197 -1.925 1.00 94.06 81 MET A N 1
ATOM 615 C CA . MET A 1 81 ? -5.054 15.885 -2.646 1.00 94.06 81 MET A CA 1
ATOM 616 C C . MET A 1 81 ? -5.903 14.946 -3.525 1.00 94.06 81 MET A C 1
ATOM 618 O O . MET A 1 81 ? -7.110 14.926 -3.296 1.00 94.06 81 MET A O 1
ATOM 622 N N . PRO A 1 82 ? -5.333 14.128 -4.437 1.00 92.19 82 PRO A N 1
ATOM 623 C CA . PRO A 1 82 ? -6.149 13.240 -5.269 1.00 92.19 82 PRO A CA 1
ATOM 624 C C . PRO A 1 82 ? -6.940 12.223 -4.434 1.00 92.19 82 PRO A C 1
ATOM 626 O O . PRO A 1 82 ? -8.129 12.044 -4.664 1.00 92.19 82 PRO A O 1
ATOM 629 N N . CYS A 1 83 ? -6.351 11.660 -3.372 1.00 92.69 83 CYS A N 1
ATOM 630 C CA . CYS A 1 83 ? -7.070 10.745 -2.477 1.00 92.69 83 CYS A CA 1
ATOM 631 C C . CYS A 1 83 ? -8.302 11.416 -1.837 1.00 92.69 83 CYS A C 1
ATOM 633 O O . CYS A 1 83 ? -9.373 10.824 -1.736 1.00 92.69 83 CYS A O 1
ATOM 635 N N . ARG A 1 84 ? -8.177 12.684 -1.413 1.00 91.94 84 ARG A N 1
ATOM 636 C CA . ARG A 1 84 ? -9.292 13.436 -0.809 1.00 91.94 84 ARG A CA 1
ATOM 637 C C . ARG A 1 84 ? -10.437 13.680 -1.790 1.00 91.94 84 ARG A C 1
ATOM 639 O O . ARG A 1 84 ? -11.585 13.753 -1.356 1.00 91.94 84 ARG A O 1
ATOM 646 N N . GLU A 1 85 ? -10.130 13.830 -3.074 1.00 93.19 85 GLU A N 1
ATOM 647 C CA . GLU A 1 85 ? -11.129 13.977 -4.137 1.00 93.19 85 GLU A CA 1
ATOM 648 C C . GLU A 1 85 ? -11.884 12.665 -4.401 1.00 93.19 85 GLU A C 1
ATOM 650 O O . GLU A 1 85 ? -13.045 12.706 -4.799 1.00 93.19 85 GLU A O 1
ATOM 655 N N . GLU A 1 86 ? -11.278 11.511 -4.099 1.00 90.88 86 GLU A N 1
ATOM 656 C CA . GLU A 1 86 ? -11.895 10.183 -4.234 1.00 90.88 86 GLU A CA 1
ATOM 657 C C . GLU A 1 86 ? -12.823 9.815 -3.057 1.00 90.88 86 GLU A C 1
ATOM 659 O O . GLU A 1 86 ? -13.750 9.015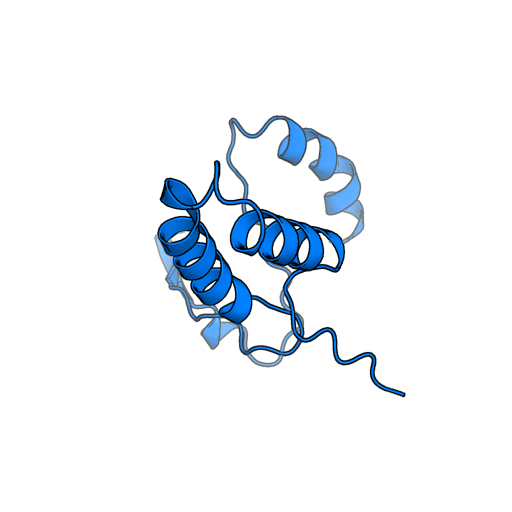 -3.208 1.00 90.88 86 GLU A O 1
ATOM 664 N N . PHE A 1 87 ? -12.650 10.435 -1.882 1.00 90.62 87 PHE A N 1
ATOM 665 C CA . PHE A 1 87 ? -13.435 10.126 -0.675 1.00 90.62 87 PHE A CA 1
ATOM 666 C C . PHE A 1 87 ? -14.961 10.202 -0.820 1.00 90.62 87 PHE A C 1
ATOM 668 O O . PHE A 1 87 ? -15.637 9.350 -0.237 1.00 90.62 87 PHE A O 1
ATOM 675 N N . PRO A 1 88 ? -15.553 11.176 -1.542 1.00 90.62 88 PRO A N 1
ATOM 676 C CA . PRO A 1 88 ? -16.998 11.212 -1.746 1.00 90.62 88 PRO A CA 1
ATOM 677 C C . PRO A 1 88 ? -17.535 9.941 -2.414 1.00 90.62 88 PRO A C 1
ATOM 679 O O . PRO A 1 88 ? -18.610 9.480 -2.041 1.00 90.62 88 PRO A O 1
ATOM 682 N N . ALA A 1 89 ? -16.782 9.360 -3.354 1.00 87.06 89 ALA A N 1
ATOM 683 C CA . ALA A 1 89 ? -17.136 8.099 -3.996 1.00 87.06 89 ALA A CA 1
ATOM 684 C C . ALA A 1 89 ? -16.868 6.905 -3.068 1.00 87.06 89 ALA A C 1
ATOM 686 O O . ALA A 1 89 ? -17.723 6.034 -2.934 1.00 87.06 89 ALA A O 1
ATOM 687 N N . ALA A 1 90 ? -15.734 6.893 -2.358 1.00 84.75 90 ALA A N 1
ATOM 688 C CA . ALA A 1 90 ? -15.393 5.819 -1.420 1.00 84.75 90 ALA A CA 1
ATOM 689 C C . ALA A 1 90 ? -16.442 5.646 -0.305 1.00 84.75 90 ALA A C 1
ATOM 691 O O . ALA A 1 90 ? -16.773 4.522 0.068 1.00 84.75 90 ALA A O 1
ATOM 692 N N . LYS A 1 91 ? 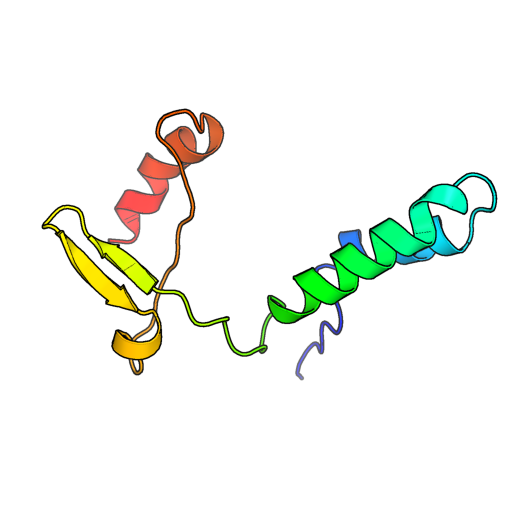-17.029 6.748 0.181 1.00 83.19 91 LYS A N 1
ATOM 693 C CA . LYS A 1 91 ? -18.118 6.721 1.173 1.00 83.19 91 LYS A CA 1
ATOM 694 C C . LYS A 1 91 ? -19.370 5.979 0.703 1.00 83.19 91 LYS A C 1
ATOM 696 O O . LYS A 1 91 ? -20.142 5.544 1.544 1.00 83.19 91 LYS A O 1
ATOM 701 N N . GLN A 1 92 ? -19.594 5.844 -0.603 1.00 84.75 92 GLN A N 1
ATOM 702 C CA . GLN A 1 92 ? -20.762 5.135 -1.142 1.00 84.75 92 GLN A CA 1
ATOM 703 C C . GLN A 1 92 ? -20.606 3.606 -1.096 1.00 84.75 92 GLN A C 1
ATOM 705 O O . GLN A 1 92 ? -21.571 2.893 -1.350 1.00 84.75 92 GLN A O 1
ATOM 710 N N . LEU A 1 93 ? -19.399 3.108 -0.808 1.00 75.62 93 LEU A N 1
ATOM 711 C CA . LEU A 1 93 ? -19.067 1.681 -0.759 1.00 75.62 93 LEU A CA 1
ATOM 712 C C . LEU A 1 93 ? -19.064 1.109 0.671 1.00 75.62 93 LEU A C 1
ATOM 714 O O . LEU A 1 93 ? -18.818 -0.087 0.835 1.00 75.62 93 LEU A O 1
ATOM 718 N N . GLN A 1 94 ? -19.280 1.959 1.681 1.00 65.94 94 GLN A N 1
ATOM 719 C CA . GLN A 1 94 ? -19.345 1.606 3.106 1.00 65.94 94 GLN A CA 1
ATOM 720 C C . GLN A 1 94 ? -20.782 1.302 3.525 1.00 65.94 94 GLN A C 1
ATOM 722 O O . GLN A 1 94 ? -20.953 0.352 4.320 1.00 65.94 94 GLN A O 1
#

Foldseek 3Di:
DDPPPQFADPVLVVVLVVLVPDPVNVVCNVVSVVVRVVCSCVHPPHDDDKDWDADPVRDIDIPVVCPPDDDDDDDDDPPPPVVVVCVVVVVVVD

Organism: NCBI:txid2771355

pLDDT: mean 83.91, std 13.8, range [31.11, 96.62]

Radius of gyration: 17.95 Å; chains: 1; bounding box: 43×34×46 Å

Sequence (94 aa):
MALSMQGLTPGTDSVRITLNKEPDYGLYAPTIQQKYTKWQALAPGQVAPNFTGVTPDGQSVSLSDLKGKIVYVDVWATWCMPCREEFPAAKQLQ